Protein AF-A0A7K2P2W2-F1 (afdb_monomer)

pLDDT: mean 95.05, std 3.79, range [77.69, 98.56]

Secondary structure (DSSP, 8-state):
-EEEEEHHHHHHTS-SSGGG-HHHHHHHHHHHHHHH-STT--S--EEEEEE-GGGTTPPPBTTEEEEE-SS-HHHHHHHHHHHHTTTS-EEEE---HHHHHHHHTTT-

Mean predicted aligned error: 2.78 Å

Foldseek 3Di:
DEEEEEQCQVLVVDPPVCVVPVQVSSLVVLVCCQVPNDPPDDDQYQYEYEDEDRNPPNCHDVRYHYDYDPDDSLVVLLVVLLVCQVPDQYHYHHPDPVSVVSSVVSVD

Structure (mmCIF, N/CA/C/O backbone):
data_AF-A0A7K2P2W2-F1
#
_entry.id   AF-A0A7K2P2W2-F1
#
loop_
_atom_site.group_PDB
_atom_site.id
_atom_site.type_symbol
_atom_site.label_atom_id
_atom_site.label_alt_id
_atom_site.label_comp_id
_atom_site.label_asym_id
_atom_site.label_entity_id
_atom_site.label_seq_id
_atom_site.pdbx_PDB_ins_code
_atom_site.Cartn_x
_atom_site.Cartn_y
_atom_site.Cartn_z
_atom_site.occupancy
_atom_site.B_iso_or_equiv
_atom_site.auth_seq_id
_atom_site.auth_comp_id
_atom_site.auth_asym_id
_atom_site.auth_atom_id
_atom_site.pdbx_PDB_model_num
ATOM 1 N N . MET A 1 1 ? -12.934 2.305 7.219 1.00 92.31 1 MET A N 1
ATOM 2 C CA . MET A 1 1 ? -11.633 1.704 7.587 1.00 92.31 1 MET A CA 1
ATOM 3 C C . MET A 1 1 ? -10.611 2.137 6.553 1.00 92.31 1 MET A C 1
ATOM 5 O O . MET A 1 1 ? -10.975 2.260 5.386 1.00 92.31 1 MET A O 1
ATOM 9 N N . LEU A 1 2 ? -9.383 2.397 6.989 1.00 96.19 2 LEU A N 1
ATOM 10 C CA . LEU A 1 2 ? -8.257 2.737 6.126 1.00 96.19 2 LEU A CA 1
ATOM 11 C C . LEU A 1 2 ? -7.473 1.465 5.785 1.00 96.19 2 LEU A C 1
ATOM 13 O O . LEU A 1 2 ? -7.181 0.678 6.680 1.00 96.19 2 LEU A O 1
ATOM 17 N N . VAL A 1 3 ? -7.130 1.264 4.516 1.00 97.31 3 VAL A N 1
ATOM 18 C CA . VAL A 1 3 ? -6.210 0.211 4.075 1.00 97.31 3 VAL A CA 1
ATOM 19 C C . VAL A 1 3 ? -4.958 0.878 3.531 1.00 97.31 3 VAL A C 1
ATOM 21 O O . VAL A 1 3 ? -5.040 1.643 2.574 1.00 97.31 3 VAL A O 1
ATOM 24 N N . VAL A 1 4 ? -3.811 0.590 4.135 1.00 97.62 4 VAL A N 1
ATOM 25 C CA . VAL A 1 4 ? -2.510 1.105 3.705 1.00 97.62 4 VAL A CA 1
ATOM 26 C C . VAL A 1 4 ? -1.721 -0.042 3.085 1.00 97.62 4 VAL A C 1
ATOM 28 O O . VAL A 1 4 ? -1.475 -1.060 3.730 1.00 97.62 4 VAL A O 1
ATOM 31 N N . VAL A 1 5 ? -1.358 0.101 1.816 1.00 98.12 5 VAL A N 1
ATOM 32 C CA . VAL A 1 5 ? -0.712 -0.933 1.008 1.00 98.12 5 VAL A CA 1
ATOM 33 C C . VAL A 1 5 ? 0.718 -0.520 0.705 1.00 98.12 5 VAL A C 1
ATOM 35 O O . VAL A 1 5 ? 0.952 0.528 0.105 1.00 98.12 5 VAL A O 1
ATOM 38 N N . ASP A 1 6 ? 1.663 -1.378 1.071 1.00 98.00 6 ASP A N 1
ATOM 39 C CA . ASP A 1 6 ? 3.063 -1.259 0.681 1.00 98.00 6 ASP A CA 1
ATOM 40 C C . ASP A 1 6 ? 3.227 -1.717 -0.777 1.00 98.00 6 ASP A C 1
ATOM 42 O O . ASP A 1 6 ? 3.192 -2.914 -1.089 1.00 98.00 6 ASP A O 1
ATOM 46 N N . ALA A 1 7 ? 3.368 -0.759 -1.699 1.00 97.62 7 ALA A N 1
ATOM 47 C CA . ALA A 1 7 ? 3.440 -1.072 -3.121 1.00 97.62 7 ALA A CA 1
ATOM 48 C C . ALA A 1 7 ? 4.673 -1.912 -3.463 1.00 97.62 7 ALA A C 1
ATOM 50 O O . ALA A 1 7 ? 4.575 -2.824 -4.284 1.00 97.62 7 ALA A O 1
ATOM 51 N N . ALA A 1 8 ? 5.824 -1.615 -2.852 1.00 95.50 8 ALA A N 1
ATOM 52 C CA . ALA A 1 8 ? 7.079 -2.290 -3.157 1.00 95.50 8 ALA A CA 1
ATOM 53 C C . ALA A 1 8 ? 7.019 -3.760 -2.733 1.00 95.50 8 ALA A C 1
ATOM 55 O O . ALA A 1 8 ? 7.406 -4.642 -3.504 1.00 95.50 8 ALA A O 1
ATOM 56 N N . ASN A 1 9 ? 6.461 -4.029 -1.553 1.00 96.38 9 ASN A N 1
ATOM 57 C CA . ASN A 1 9 ? 6.274 -5.384 -1.059 1.00 96.38 9 ASN A CA 1
ATOM 58 C C . ASN A 1 9 ? 5.255 -6.178 -1.890 1.00 96.38 9 ASN A C 1
ATOM 60 O O . ASN A 1 9 ? 5.538 -7.306 -2.298 1.00 96.38 9 ASN A O 1
ATOM 64 N N . VAL A 1 10 ? 4.098 -5.581 -2.203 1.00 96.62 10 VAL A N 1
ATOM 65 C CA . VAL A 1 10 ? 3.047 -6.266 -2.970 1.00 96.62 10 VAL A CA 1
ATOM 66 C C . VAL A 1 10 ? 3.495 -6.543 -4.402 1.00 96.62 10 VAL A C 1
ATOM 68 O O . VAL A 1 10 ? 3.359 -7.672 -4.871 1.00 96.62 10 VAL A O 1
ATOM 71 N N . VAL A 1 11 ? 4.072 -5.559 -5.093 1.00 96.38 11 VAL A N 1
ATOM 72 C CA . VAL A 1 11 ? 4.639 -5.757 -6.436 1.00 96.38 11 VAL A CA 1
ATOM 73 C C . VAL A 1 11 ? 5.766 -6.795 -6.398 1.00 96.38 11 VAL A C 1
ATOM 75 O O . VAL A 1 11 ? 5.809 -7.687 -7.242 1.00 96.38 11 VAL A O 1
ATOM 78 N N . GLY A 1 12 ? 6.633 -6.735 -5.383 1.00 95.69 12 GLY A N 1
ATOM 79 C CA . GLY A 1 12 ? 7.749 -7.663 -5.201 1.00 95.69 12 GLY A CA 1
ATOM 80 C C . GLY A 1 12 ? 7.346 -9.121 -4.960 1.00 95.69 12 GLY A C 1
ATOM 81 O O . GLY A 1 12 ? 8.179 -10.010 -5.132 1.00 95.69 12 GLY A O 1
ATOM 82 N N . SER A 1 13 ? 6.086 -9.387 -4.598 1.00 94.31 13 SER A N 1
ATOM 83 C CA . SER A 1 13 ? 5.584 -10.739 -4.319 1.00 94.31 13 SER A CA 1
ATOM 84 C C . SER A 1 13 ? 5.367 -11.604 -5.568 1.00 94.31 13 SER A C 1
ATOM 86 O O . SER A 1 13 ? 5.254 -12.826 -5.452 1.00 94.31 13 SER A O 1
ATOM 88 N N . VAL A 1 14 ? 5.338 -11.000 -6.763 1.00 91.94 14 VAL A N 1
ATOM 89 C CA . VAL A 1 14 ? 5.114 -11.701 -8.033 1.00 91.94 14 VAL A CA 1
ATOM 90 C C . VAL A 1 14 ? 6.326 -11.500 -8.952 1.00 91.94 14 VAL A C 1
ATOM 92 O O . VAL A 1 14 ? 6.706 -10.362 -9.219 1.00 91.94 14 VAL A O 1
ATOM 95 N N . PRO A 1 15 ? 6.953 -12.567 -9.484 1.00 92.50 15 PRO A N 1
ATOM 96 C CA . PRO A 1 15 ? 8.111 -12.453 -10.374 1.00 92.50 15 PRO A CA 1
ATOM 97 C C . PRO A 1 15 ? 7.696 -12.112 -11.820 1.00 92.50 15 PRO A C 1
ATOM 99 O O . PRO A 1 15 ? 8.003 -12.843 -12.758 1.00 92.50 15 PRO A O 1
ATOM 102 N N . ASP A 1 16 ? 6.992 -10.998 -12.015 1.00 92.12 16 ASP A N 1
ATOM 103 C CA . ASP A 1 16 ? 6.416 -10.570 -13.301 1.00 92.12 16 ASP A CA 1
ATOM 104 C C . ASP A 1 16 ? 7.326 -9.639 -14.130 1.00 92.12 16 ASP A C 1
ATOM 106 O O . ASP A 1 16 ? 6.924 -9.137 -15.179 1.00 92.12 16 ASP A O 1
ATOM 110 N N . GLY A 1 17 ? 8.559 -9.390 -13.678 1.00 94.50 17 GLY A N 1
ATOM 111 C CA . GLY A 1 17 ? 9.478 -8.458 -14.336 1.00 94.50 17 GLY A CA 1
ATOM 112 C C . GLY A 1 17 ? 9.458 -7.027 -13.796 1.00 94.50 17 GLY A C 1
ATOM 113 O O . GLY A 1 17 ? 10.161 -6.187 -14.364 1.00 94.50 17 GLY A O 1
ATOM 114 N N . TRP A 1 18 ? 8.723 -6.743 -12.713 1.00 95.56 18 TRP A N 1
ATOM 115 C CA . TRP A 1 18 ? 8.576 -5.410 -12.104 1.00 95.56 18 TRP A CA 1
ATOM 116 C C . TRP A 1 18 ? 9.873 -4.612 -11.920 1.00 95.56 18 TRP A C 1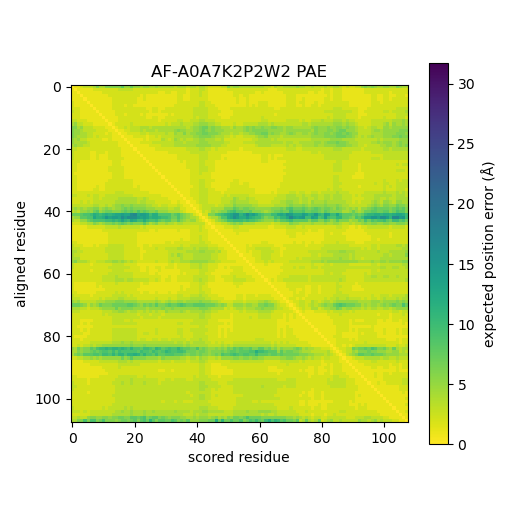
ATOM 118 O O . TRP A 1 18 ? 9.857 -3.384 -11.970 1.00 95.56 18 TRP A O 1
ATOM 128 N N . TRP A 1 19 ? 11.018 -5.272 -11.729 1.00 94.38 19 TRP A N 1
ATOM 129 C CA . TRP A 1 19 ? 12.301 -4.597 -11.523 1.00 94.38 19 TRP A CA 1
ATOM 130 C C . TRP A 1 19 ? 12.745 -3.758 -12.726 1.00 94.38 19 TRP A C 1
ATOM 132 O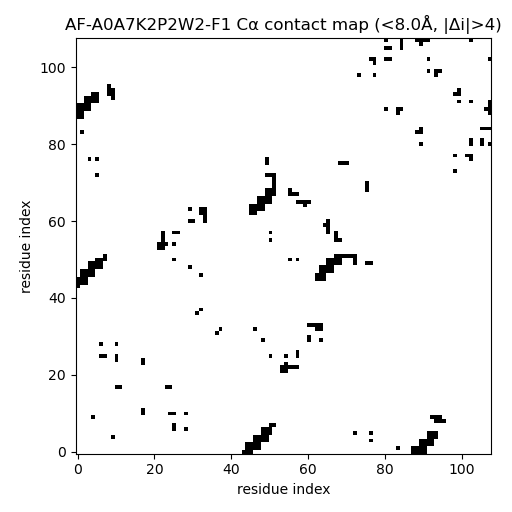 O . TRP A 1 19 ? 13.543 -2.839 -12.552 1.00 94.38 19 TRP A O 1
ATOM 142 N N . ARG A 1 20 ? 12.241 -4.060 -13.931 1.00 96.56 20 ARG A N 1
ATOM 143 C CA . ARG A 1 20 ? 12.523 -3.293 -15.155 1.00 96.56 20 ARG A CA 1
ATOM 144 C C . ARG A 1 20 ? 11.722 -1.996 -15.241 1.00 96.56 20 ARG A C 1
ATOM 146 O O . ARG A 1 20 ? 12.180 -1.054 -15.875 1.00 96.56 20 ARG A O 1
ATOM 153 N N . ASP A 1 21 ? 10.550 -1.962 -14.616 1.00 96.31 21 ASP A N 1
ATOM 154 C CA . ASP A 1 21 ? 9.627 -0.829 -14.635 1.00 96.31 21 ASP A CA 1
ATOM 155 C C . ASP A 1 21 ? 8.831 -0.789 -13.325 1.00 96.31 21 ASP A C 1
ATOM 157 O O . ASP A 1 21 ? 7.706 -1.289 -13.218 1.00 96.31 21 ASP A O 1
ATOM 161 N N . ARG A 1 22 ? 9.460 -0.210 -12.294 1.00 96.88 22 ARG A N 1
ATOM 162 C CA . ARG A 1 22 ? 8.868 -0.138 -10.953 1.00 96.88 22 ARG A CA 1
ATOM 163 C C . ARG A 1 22 ? 7.632 0.755 -10.922 1.00 96.88 22 ARG A C 1
ATOM 165 O O . ARG A 1 22 ? 6.662 0.420 -10.247 1.00 96.88 22 ARG A O 1
ATOM 172 N N . ARG A 1 23 ? 7.664 1.875 -11.652 1.00 97.69 23 ARG A N 1
ATOM 173 C CA . ARG A 1 23 ? 6.544 2.816 -11.730 1.00 97.69 23 ARG A CA 1
ATOM 174 C C . ARG A 1 23 ? 5.336 2.161 -12.387 1.00 97.69 23 ARG A C 1
ATOM 176 O O . ARG A 1 23 ? 4.272 2.142 -11.777 1.00 97.69 23 ARG A O 1
ATOM 183 N N . GLY A 1 24 ? 5.501 1.567 -13.568 1.00 97.81 24 GLY A N 1
ATOM 184 C CA . GLY A 1 24 ? 4.391 0.908 -14.248 1.00 97.81 24 GLY A CA 1
ATOM 185 C C . GLY A 1 24 ? 3.857 -0.290 -13.463 1.00 97.81 24 GLY A C 1
ATOM 186 O O . GLY A 1 24 ? 2.657 -0.553 -13.482 1.00 97.81 24 GLY A O 1
ATOM 187 N N . ALA A 1 25 ? 4.702 -1.005 -12.712 1.00 98.00 25 ALA A N 1
ATOM 188 C CA . ALA A 1 25 ? 4.234 -2.065 -11.818 1.00 98.00 25 ALA A CA 1
ATOM 189 C C . ALA A 1 25 ? 3.345 -1.534 -10.677 1.00 98.00 25 ALA A C 1
ATOM 191 O O . ALA A 1 25 ? 2.299 -2.123 -10.392 1.00 98.00 25 ALA A O 1
ATOM 192 N N . ALA A 1 26 ? 3.712 -0.401 -10.074 1.00 98.19 26 ALA A N 1
ATOM 193 C CA . ALA A 1 26 ? 2.889 0.268 -9.070 1.00 98.19 26 ALA A CA 1
ATOM 194 C C . ALA A 1 26 ? 1.585 0.841 -9.662 1.00 98.19 26 ALA A C 1
ATOM 196 O O . ALA A 1 26 ? 0.535 0.698 -9.039 1.00 98.19 26 ALA A O 1
ATOM 197 N N . GLU A 1 27 ? 1.608 1.404 -10.877 1.00 98.50 27 GLU A N 1
ATOM 198 C CA . GLU A 1 27 ? 0.399 1.853 -11.595 1.00 98.50 27 GLU A CA 1
ATOM 199 C C . GLU A 1 27 ? -0.565 0.685 -11.844 1.00 98.50 27 GLU A C 1
ATOM 201 O O . GLU A 1 27 ? -1.741 0.770 -11.499 1.00 98.50 27 GLU A O 1
ATOM 206 N N . ARG A 1 28 ? -0.064 -0.464 -12.318 1.00 97.88 28 ARG A N 1
ATOM 207 C CA . ARG A 1 28 ? -0.884 -1.677 -12.500 1.00 97.88 28 ARG A CA 1
ATOM 208 C C . ARG A 1 28 ? -1.466 -2.209 -11.190 1.00 97.88 28 ARG A C 1
ATOM 210 O O . ARG A 1 28 ? -2.539 -2.810 -11.189 1.00 97.88 28 ARG A O 1
ATOM 217 N N . LEU A 1 29 ? -0.756 -2.067 -10.070 1.00 97.88 29 LE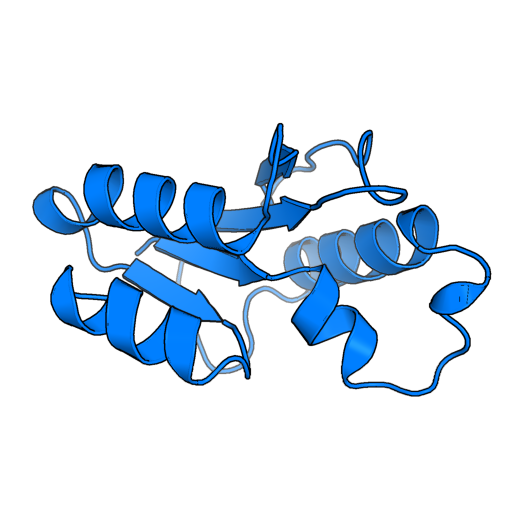U A N 1
ATOM 218 C CA . LEU A 1 29 ? -1.301 -2.412 -8.754 1.00 97.88 29 LEU A CA 1
ATOM 219 C C . LEU A 1 29 ? -2.406 -1.431 -8.336 1.00 97.88 29 LEU A C 1
ATOM 221 O O . LEU A 1 29 ? -3.485 -1.881 -7.956 1.00 97.88 29 LEU A O 1
ATOM 225 N N . ARG A 1 30 ? -2.163 -0.120 -8.453 1.00 98.44 30 ARG A N 1
ATOM 226 C CA . ARG A 1 30 ? -3.148 0.937 -8.176 1.00 98.44 30 ARG A CA 1
ATOM 227 C C . ARG A 1 30 ? -4.439 0.713 -8.960 1.00 98.44 30 ARG A C 1
ATOM 229 O O . ARG A 1 30 ? -5.513 0.748 -8.373 1.00 98.44 30 ARG A O 1
ATOM 236 N N . ASP A 1 31 ? -4.330 0.452 -10.258 1.00 98.19 31 ASP A N 1
ATOM 237 C CA . ASP A 1 31 ? -5.492 0.328 -11.142 1.00 98.19 31 ASP A CA 1
ATOM 238 C C . ASP A 1 31 ? -6.331 -0.911 -10.811 1.00 98.19 31 ASP A C 1
ATOM 240 O O . ASP A 1 31 ? -7.557 -0.834 -10.801 1.00 98.19 31 ASP A O 1
ATOM 244 N N . ARG A 1 32 ? -5.690 -2.028 -10.438 1.00 96.56 32 ARG A N 1
ATOM 245 C CA . ARG A 1 32 ? -6.400 -3.214 -9.932 1.00 96.56 32 ARG A CA 1
ATOM 246 C C . ARG A 1 32 ? -7.114 -2.937 -8.613 1.00 96.56 32 ARG A C 1
ATOM 248 O O . ARG A 1 32 ? -8.269 -3.307 -8.466 1.00 96.56 32 ARG A O 1
ATOM 255 N N . LEU A 1 33 ? -6.463 -2.251 -7.671 1.00 96.75 33 LEU A N 1
ATOM 256 C CA . LEU A 1 33 ? -7.101 -1.862 -6.406 1.00 96.75 33 LEU A CA 1
ATOM 257 C C . LEU A 1 33 ? -8.292 -0.920 -6.630 1.00 96.75 33 LEU A C 1
ATOM 259 O O . LEU A 1 33 ? -9.290 -1.027 -5.924 1.00 96.75 33 LEU A O 1
ATOM 263 N N . ALA A 1 34 ? -8.205 -0.015 -7.606 1.00 96.19 34 ALA A N 1
ATOM 264 C CA . ALA A 1 34 ? -9.294 0.894 -7.949 1.00 96.19 34 ALA A CA 1
ATOM 265 C C . ALA A 1 34 ? -10.475 0.170 -8.617 1.00 96.19 34 ALA A C 1
ATOM 267 O O . ALA A 1 34 ? -11.626 0.502 -8.340 1.00 96.19 34 ALA A O 1
ATOM 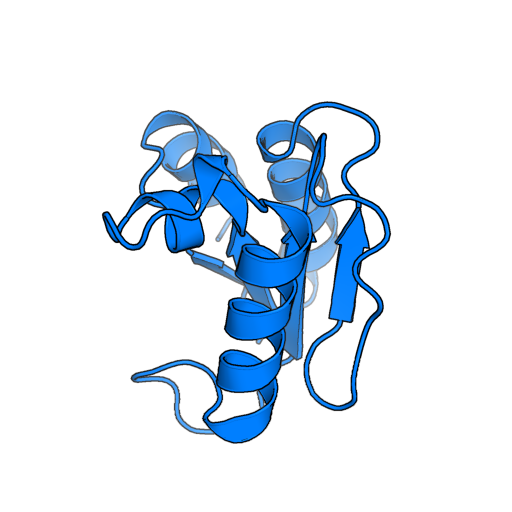268 N N . ALA A 1 35 ? -10.196 -0.810 -9.481 1.00 95.62 35 ALA A N 1
ATOM 269 C CA . ALA A 1 35 ? -11.217 -1.574 -10.194 1.00 95.62 35 ALA A CA 1
ATOM 270 C C . ALA A 1 35 ? -11.901 -2.627 -9.307 1.00 95.62 35 ALA A C 1
ATOM 272 O O . ALA A 1 35 ? -13.127 -2.726 -9.298 1.00 95.62 35 ALA A O 1
ATOM 273 N N . ASP A 1 36 ? -11.108 -3.388 -8.550 1.00 93.94 36 ASP A N 1
ATOM 274 C CA . ASP A 1 36 ? -11.559 -4.602 -7.862 1.00 93.94 36 ASP A CA 1
ATOM 275 C C . ASP A 1 36 ? -11.697 -4.413 -6.341 1.00 93.94 36 ASP A C 1
ATOM 277 O O . ASP A 1 36 ? -12.271 -5.256 -5.646 1.00 93.94 36 ASP A O 1
ATOM 281 N N . GLY A 1 37 ? -11.175 -3.308 -5.800 1.00 93.44 37 GLY A N 1
ATOM 282 C CA . GLY A 1 37 ? -11.087 -3.079 -4.363 1.00 93.44 37 GLY A CA 1
ATOM 283 C C . GLY A 1 37 ? -10.038 -3.964 -3.682 1.00 93.44 37 GLY A C 1
ATOM 284 O O . GLY A 1 37 ? -9.108 -4.486 -4.299 1.00 93.44 37 GLY A O 1
ATOM 285 N N . VAL A 1 38 ? -10.172 -4.122 -2.362 1.00 93.81 38 VAL A N 1
ATOM 286 C CA . VAL A 1 38 ? -9.274 -4.960 -1.553 1.00 93.81 38 VAL A CA 1
ATOM 287 C C . VAL A 1 38 ? -9.885 -6.360 -1.403 1.00 93.81 38 VAL A C 1
ATOM 289 O O . VAL A 1 38 ? -10.974 -6.478 -0.829 1.00 93.81 38 VAL A O 1
ATOM 292 N N . PRO A 1 39 ? -9.206 -7.434 -1.853 1.00 90.12 39 PRO A N 1
ATOM 293 C CA . PRO A 1 39 ? -9.723 -8.795 -1.746 1.00 90.12 39 PRO A CA 1
ATOM 294 C C . PRO A 1 39 ? -10.125 -9.174 -0.317 1.00 90.12 39 PRO A C 1
ATOM 296 O O . PRO A 1 39 ? -9.421 -8.880 0.647 1.00 90.12 39 PRO A O 1
ATOM 299 N N . GLY A 1 40 ? -11.271 -9.843 -0.174 1.00 88.62 40 GLY A N 1
ATOM 300 C CA . GLY A 1 40 ? -11.787 -10.278 1.128 1.00 88.62 40 GLY A CA 1
ATOM 301 C C . GLY A 1 40 ? -12.359 -9.155 1.999 1.00 88.62 40 GLY A C 1
ATOM 302 O O . GLY A 1 40 ? -12.810 -9.423 3.115 1.00 88.62 40 GLY A O 1
ATOM 303 N N . ARG A 1 41 ? -12.396 -7.906 1.512 1.00 87.94 41 ARG A N 1
ATOM 304 C CA . ARG A 1 41 ? -12.988 -6.784 2.238 1.00 87.94 41 ARG A CA 1
ATOM 305 C C . ARG A 1 41 ? -14.281 -6.317 1.577 1.00 87.94 41 ARG A C 1
ATOM 307 O O . ARG A 1 41 ? -14.276 -5.727 0.507 1.00 87.94 41 ARG A O 1
ATOM 314 N N . ALA A 1 42 ? -15.400 -6.570 2.254 1.00 78.75 42 ALA A N 1
ATOM 315 C CA . ALA A 1 42 ? -16.704 -6.046 1.863 1.00 78.75 42 ALA A CA 1
ATOM 316 C C . ALA A 1 42 ? -16.926 -4.627 2.420 1.00 78.75 42 ALA A C 1
ATOM 318 O O . ALA A 1 42 ? -16.604 -4.356 3.582 1.00 78.75 42 ALA A O 1
ATOM 319 N N . GLY A 1 43 ? -17.534 -3.758 1.607 1.00 77.69 43 GLY A N 1
ATOM 320 C CA . GLY A 1 43 ? -17.915 -2.388 1.969 1.00 77.69 43 GLY A CA 1
ATOM 321 C C . GLY A 1 43 ? -16.896 -1.313 1.562 1.00 77.69 43 GLY A C 1
ATOM 322 O O . GLY A 1 43 ? -15.807 -1.637 1.088 1.00 77.69 43 GLY A O 1
ATOM 323 N N . PRO A 1 44 ? -17.245 -0.023 1.726 1.00 83.88 44 PRO A N 1
ATOM 324 C CA . PRO A 1 44 ? -16.373 1.082 1.345 1.00 83.88 44 PRO A CA 1
ATOM 325 C C . PRO A 1 44 ? -15.118 1.117 2.227 1.00 83.88 44 PRO A C 1
ATOM 327 O O . PRO A 1 44 ? -15.194 1.185 3.459 1.00 83.88 44 PRO A O 1
ATOM 330 N N . VAL A 1 45 ? -13.954 1.089 1.582 1.00 92.69 45 VAL A N 1
ATOM 331 C CA . VAL A 1 45 ? -12.646 1.264 2.215 1.00 92.69 45 VAL A CA 1
ATOM 332 C C . VAL A 1 45 ? -11.909 2.424 1.575 1.00 92.69 45 VAL A C 1
ATOM 334 O O . VAL A 1 45 ? -11.990 2.621 0.367 1.00 92.69 45 VAL A O 1
ATOM 337 N N . ASP A 1 46 ? -11.166 3.163 2.392 1.00 95.62 46 ASP A N 1
ATOM 338 C CA . ASP A 1 46 ? -10.242 4.167 1.877 1.00 95.62 46 ASP A CA 1
ATOM 339 C C . ASP A 1 46 ? -8.888 3.503 1.676 1.00 95.62 46 ASP A C 1
ATOM 341 O O . ASP A 1 46 ? -8.315 2.982 2.633 1.00 95.62 46 ASP A O 1
ATOM 345 N N . ILE A 1 47 ? -8.396 3.497 0.440 1.00 97.88 47 ILE A N 1
ATOM 346 C CA . ILE A 1 47 ? -7.149 2.825 0.070 1.00 97.88 47 ILE A CA 1
ATOM 347 C C . ILE A 1 47 ? -6.042 3.864 -0.086 1.00 97.88 47 ILE A C 1
ATOM 349 O O . ILE A 1 47 ? -6.210 4.873 -0.777 1.00 97.88 47 ILE A O 1
ATOM 353 N N . VAL A 1 48 ? -4.901 3.578 0.536 1.00 98.38 48 VAL A N 1
ATOM 354 C CA . VAL A 1 48 ? -3.643 4.308 0.377 1.00 98.38 48 VAL A CA 1
ATOM 355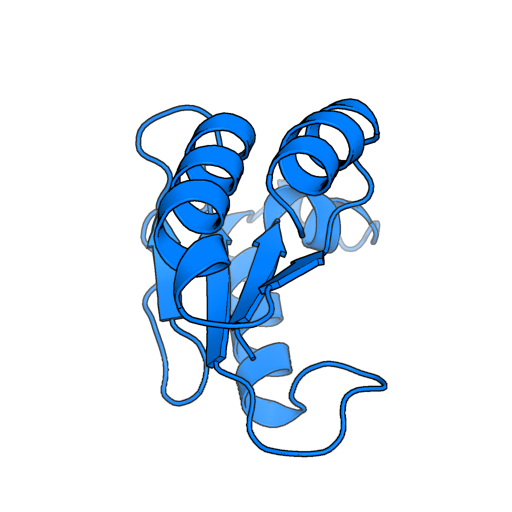 C C . VAL A 1 48 ? -2.603 3.357 -0.151 1.00 98.38 48 VAL A C 1
ATOM 357 O O . VAL A 1 48 ? -2.266 2.384 0.514 1.00 98.38 48 VAL A O 1
ATOM 360 N N . LEU A 1 49 ? -2.080 3.646 -1.330 1.00 98.56 49 LEU A N 1
ATOM 361 C CA . LEU A 1 49 ? -0.939 2.947 -1.888 1.00 98.56 49 LEU A CA 1
ATOM 362 C C . LEU A 1 49 ? 0.317 3.774 -1.615 1.00 98.56 49 LEU A C 1
ATOM 364 O O . LEU A 1 49 ? 0.450 4.885 -2.130 1.00 98.56 49 LEU A O 1
ATOM 368 N N . VAL A 1 50 ? 1.235 3.243 -0.813 1.00 98.50 50 VAL A N 1
ATOM 369 C CA . VAL A 1 50 ? 2.509 3.906 -0.523 1.00 98.50 50 VAL A CA 1
ATOM 370 C C . VAL A 1 50 ? 3.554 3.448 -1.528 1.00 98.50 50 VAL A C 1
ATOM 372 O O . VAL A 1 50 ? 3.810 2.253 -1.674 1.00 98.50 50 VAL A O 1
ATOM 375 N N . VAL A 1 51 ? 4.149 4.408 -2.233 1.00 98.25 51 VAL A N 1
ATOM 376 C CA . VAL A 1 51 ? 5.205 4.188 -3.226 1.00 98.25 51 VAL A CA 1
ATOM 377 C C . VAL A 1 51 ? 6.501 4.856 -2.783 1.00 98.25 51 VAL A C 1
ATOM 379 O O . VAL A 1 51 ? 6.500 5.894 -2.126 1.00 98.25 51 VAL A O 1
ATOM 382 N N . GLU A 1 52 ? 7.633 4.290 -3.187 1.00 96.75 52 GLU A N 1
ATOM 383 C CA . GLU A 1 52 ? 8.959 4.811 -2.861 1.00 96.75 52 GLU A CA 1
ATOM 384 C C . GLU A 1 52 ? 9.933 4.682 -4.042 1.00 96.75 52 GLU A C 1
ATOM 386 O O . GLU A 1 52 ? 9.661 4.017 -5.048 1.00 96.75 52 GLU A O 1
ATOM 391 N N . GLY A 1 53 ? 11.088 5.346 -3.931 1.00 95.56 53 GLY A N 1
ATOM 392 C CA . GLY A 1 53 ? 12.175 5.260 -4.908 1.00 95.56 53 GLY A CA 1
ATOM 393 C C . GLY A 1 53 ? 11.730 5.491 -6.358 1.00 95.56 53 GLY A C 1
ATOM 394 O O . GLY A 1 53 ? 11.096 6.494 -6.678 1.00 95.56 53 GLY A O 1
ATOM 395 N N . ALA A 1 54 ? 12.060 4.549 -7.246 1.00 94.69 54 ALA A N 1
ATOM 396 C CA . ALA A 1 54 ? 11.761 4.651 -8.679 1.00 94.69 54 ALA A CA 1
ATOM 397 C C . ALA A 1 54 ? 10.266 4.514 -9.035 1.00 94.69 54 ALA A C 1
ATOM 399 O O . ALA A 1 54 ? 9.909 4.691 -10.196 1.00 94.69 54 ALA A O 1
ATOM 400 N N . ALA A 1 55 ? 9.399 4.199 -8.068 1.00 94.88 55 ALA A N 1
ATOM 401 C CA . ALA A 1 55 ? 7.948 4.232 -8.242 1.00 94.88 55 ALA A CA 1
ATOM 402 C C . ALA A 1 55 ? 7.324 5.568 -7.794 1.00 94.88 55 ALA A C 1
ATOM 404 O O . ALA A 1 55 ? 6.107 5.715 -7.835 1.00 94.88 55 ALA A O 1
ATOM 405 N N . ARG A 1 56 ? 8.116 6.563 -7.367 1.00 94.44 56 ARG A N 1
ATOM 406 C CA . ARG A 1 56 ? 7.590 7.915 -7.114 1.00 94.44 56 ARG A CA 1
ATOM 407 C C . ARG A 1 56 ? 7.025 8.534 -8.397 1.00 94.44 56 ARG A C 1
ATOM 409 O O . ARG A 1 56 ? 7.507 8.268 -9.497 1.00 94.44 56 ARG A O 1
ATOM 416 N N . GLY A 1 57 ? 6.014 9.389 -8.239 1.00 93.75 57 GLY A N 1
ATOM 417 C CA . GLY A 1 57 ? 5.306 10.029 -9.357 1.00 93.75 57 GLY A CA 1
ATOM 418 C C . GLY A 1 57 ? 4.158 9.198 -9.942 1.00 93.75 57 GLY A C 1
ATOM 419 O O . GLY A 1 57 ? 3.602 9.573 -10.971 1.00 93.75 57 GLY A O 1
ATOM 420 N N . VAL A 1 58 ? 3.804 8.076 -9.308 1.00 97.81 58 VAL A N 1
ATOM 421 C CA . VAL A 1 58 ? 2.515 7.413 -9.538 1.00 97.81 58 VAL A CA 1
ATOM 422 C C . VAL A 1 58 ? 1.416 8.318 -8.989 1.00 97.81 58 VAL A C 1
ATOM 424 O O . VAL A 1 58 ? 1.415 8.660 -7.808 1.00 97.81 58 VAL A O 1
ATOM 427 N N . GLU A 1 59 ? 0.484 8.701 -9.853 1.00 98.06 59 GLU A N 1
ATOM 428 C CA . GLU A 1 59 ? -0.620 9.592 -9.495 1.00 98.06 59 GLU A CA 1
ATOM 429 C C . GLU A 1 59 ? -1.769 8.838 -8.818 1.00 98.06 59 GLU A C 1
ATOM 431 O O . GLU A 1 59 ? -1.979 7.644 -9.051 1.00 98.06 59 GLU A O 1
ATOM 436 N N . SER A 1 60 ? -2.547 9.550 -8.005 1.00 98.56 60 SER A N 1
ATOM 437 C CA . SER A 1 60 ? -3.789 9.016 -7.434 1.00 98.56 60 SER A CA 1
ATOM 438 C C . SER A 1 60 ? -4.878 8.862 -8.498 1.00 98.56 60 SER A C 1
ATOM 440 O O . SER A 1 60 ? -4.895 9.578 -9.498 1.00 98.56 60 SER A O 1
ATOM 442 N N . VAL A 1 61 ? -5.827 7.960 -8.253 1.00 98.44 61 VAL A N 1
ATOM 443 C CA . VAL A 1 61 ? -7.030 7.769 -9.083 1.00 98.44 61 VAL A CA 1
ATOM 444 C C . VAL A 1 61 ? -8.270 7.677 -8.189 1.00 98.44 61 VAL A C 1
ATOM 446 O O . VAL A 1 61 ? -8.135 7.425 -6.988 1.00 98.44 61 VAL A O 1
ATOM 449 N N . PRO A 1 62 ? -9.493 7.868 -8.718 1.00 96.94 62 PRO A N 1
ATOM 450 C CA . PRO A 1 62 ? -10.702 7.619 -7.939 1.00 96.94 62 PRO A CA 1
ATOM 451 C C . PRO A 1 62 ? -10.676 6.223 -7.297 1.00 96.94 62 PRO A C 1
ATOM 453 O O . PRO A 1 62 ? -10.428 5.230 -7.973 1.00 96.94 62 PRO A O 1
ATOM 456 N N . GLY A 1 63 ? -10.897 6.161 -5.981 1.00 95.00 63 GLY A N 1
ATOM 457 C CA . GLY A 1 63 ? -10.861 4.921 -5.196 1.00 95.00 63 GLY A CA 1
ATOM 458 C C . GLY A 1 63 ? -9.499 4.561 -4.587 1.00 95.00 63 GLY A C 1
ATOM 459 O O . GLY A 1 63 ? -9.471 3.804 -3.620 1.00 95.00 63 GLY A O 1
ATOM 460 N N . VAL A 1 64 ? -8.382 5.126 -5.070 1.00 98.31 64 VAL A N 1
ATOM 461 C CA . VAL A 1 64 ? -7.036 4.852 -4.528 1.00 98.31 64 VAL A CA 1
ATOM 462 C C . VAL A 1 64 ? -6.203 6.129 -4.446 1.00 98.31 64 VAL A C 1
ATOM 464 O O . VAL A 1 64 ? -5.765 6.684 -5.458 1.00 98.31 64 VAL A O 1
ATOM 467 N N . ARG A 1 65 ? -5.916 6.560 -3.216 1.00 98.50 65 ARG A N 1
ATOM 468 C CA . ARG A 1 65 ? -4.928 7.609 -2.952 1.00 98.50 65 ARG A CA 1
ATOM 469 C C . ARG A 1 65 ? -3.532 7.003 -3.000 1.00 98.50 65 ARG A C 1
ATOM 471 O O . ARG A 1 65 ? -3.294 5.945 -2.429 1.00 98.50 65 ARG A O 1
ATOM 478 N N . VAL A 1 66 ? -2.605 7.689 -3.649 1.00 98.56 66 VAL A N 1
ATOM 479 C CA . VAL A 1 66 ? -1.194 7.307 -3.705 1.00 98.56 66 VAL A CA 1
ATOM 480 C C . VAL A 1 66 ? -0.384 8.305 -2.894 1.00 98.56 66 VAL A C 1
ATOM 482 O O . VAL A 1 66 ? -0.546 9.513 -3.058 1.00 98.56 66 VAL A O 1
ATOM 485 N N . GLU A 1 67 ? 0.499 7.805 -2.036 1.00 98.25 67 GLU A N 1
ATOM 486 C CA . GLU A 1 67 ? 1.451 8.631 -1.299 1.00 98.25 67 GLU A CA 1
ATOM 487 C C . GLU A 1 67 ? 2.884 8.221 -1.614 1.00 98.25 67 GLU A C 1
ATOM 489 O O . GLU A 1 67 ? 3.266 7.060 -1.485 1.00 98.25 67 GLU A O 1
ATOM 494 N N . SER A 1 68 ? 3.690 9.197 -2.034 1.00 97.62 68 SER A N 1
ATOM 495 C CA . SER A 1 68 ? 5.120 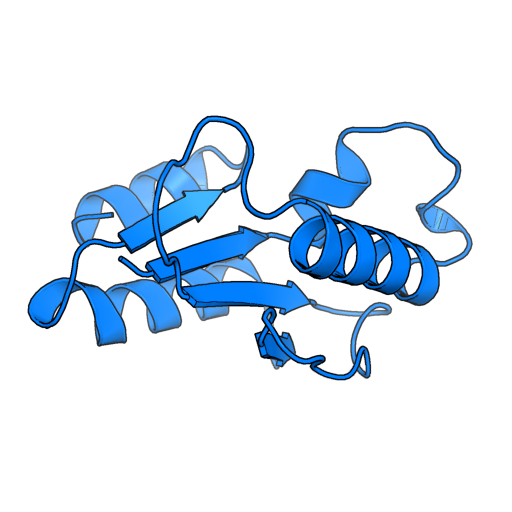8.998 -2.253 1.00 97.62 68 SER A CA 1
ATOM 496 C C . SER A 1 68 ? 5.878 9.213 -0.947 1.00 97.62 68 SER A C 1
ATOM 498 O O . SER A 1 68 ? 5.983 10.347 -0.480 1.00 97.62 68 SER A O 1
ATOM 500 N N . ALA A 1 69 ? 6.452 8.145 -0.393 1.00 96.38 69 ALA A N 1
ATOM 501 C CA . ALA A 1 69 ? 7.311 8.228 0.780 1.00 96.38 69 ALA A CA 1
ATOM 502 C C . ALA A 1 69 ? 8.561 9.060 0.435 1.00 96.38 69 ALA A C 1
ATOM 504 O O . ALA A 1 69 ? 9.271 8.699 -0.510 1.00 96.38 69 ALA A O 1
ATOM 505 N N . PRO A 1 70 ? 8.860 10.165 1.150 1.00 89.44 70 PRO A N 1
ATOM 506 C CA . PRO A 1 70 ? 9.998 11.043 0.851 1.00 89.44 70 PRO A CA 1
ATOM 507 C C . PRO A 1 70 ? 11.351 10.403 1.191 1.00 89.44 70 PRO A C 1
ATOM 509 O O . PRO A 1 70 ? 12.363 10.745 0.571 1.00 89.44 70 PRO A O 1
ATOM 512 N N . GLY A 1 71 ? 11.354 9.430 2.103 1.00 91.12 71 GLY A N 1
ATOM 513 C CA . GLY A 1 71 ? 12.484 8.572 2.452 1.00 91.12 71 GLY A CA 1
ATOM 514 C C . GLY A 1 71 ? 12.111 7.100 2.292 1.00 91.12 71 GLY A C 1
ATOM 515 O O . GLY A 1 71 ? 11.766 6.683 1.186 1.00 91.12 71 GLY A O 1
ATOM 516 N N . SER A 1 72 ? 12.185 6.360 3.400 1.00 92.50 72 SER A N 1
ATOM 517 C CA . SER A 1 72 ? 11.774 4.957 3.508 1.00 92.50 72 SER A CA 1
ATOM 518 C C . SER A 1 72 ? 10.253 4.809 3.451 1.00 92.50 72 SER A C 1
ATOM 520 O O . SER A 1 72 ? 9.536 5.562 4.118 1.00 92.50 72 SER A O 1
ATOM 522 N N . GLY A 1 73 ? 9.767 3.819 2.700 1.00 92.75 73 GLY A N 1
ATOM 523 C CA . GLY A 1 73 ? 8.372 3.392 2.724 1.00 92.75 73 GLY A CA 1
ATOM 524 C C . GLY A 1 73 ? 7.912 3.009 4.129 1.00 92.75 73 GLY A C 1
ATOM 525 O O . GLY A 1 73 ? 6.877 3.494 4.571 1.00 92.75 73 GLY A O 1
ATOM 526 N N . ASP A 1 74 ? 8.708 2.237 4.871 1.00 95.12 74 ASP A N 1
ATOM 527 C CA . ASP A 1 74 ? 8.342 1.745 6.206 1.00 95.12 74 AS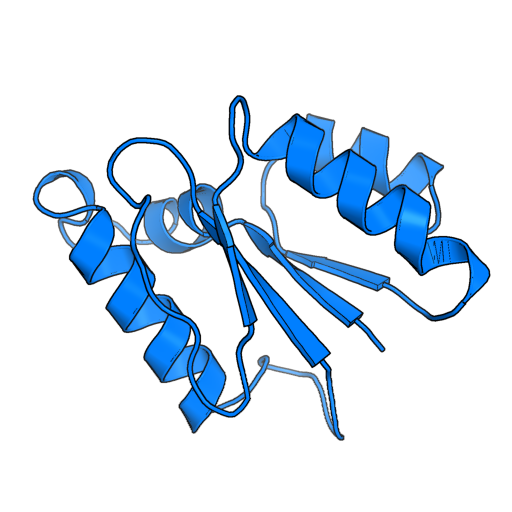P A CA 1
ATOM 528 C C . ASP A 1 74 ? 8.060 2.872 7.199 1.00 95.12 74 ASP A C 1
ATOM 530 O O . ASP A 1 74 ? 7.077 2.830 7.938 1.00 95.12 74 ASP A O 1
ATOM 534 N N . ASP A 1 75 ? 8.911 3.897 7.217 1.00 96.25 75 ASP A N 1
ATOM 535 C CA . ASP A 1 75 ? 8.738 5.023 8.136 1.00 96.25 75 ASP A CA 1
ATOM 536 C C . ASP A 1 75 ? 7.497 5.838 7.767 1.00 96.25 75 ASP A C 1
ATOM 538 O O . ASP A 1 75 ? 6.718 6.214 8.641 1.00 96.25 75 ASP A O 1
ATOM 542 N N . HIS A 1 76 ? 7.242 6.011 6.467 1.00 97.06 76 HIS A N 1
ATOM 543 C CA . HIS A 1 76 ? 6.026 6.663 5.981 1.00 97.06 76 HIS A CA 1
ATOM 544 C C . HIS A 1 76 ? 4.758 5.867 6.327 1.00 97.06 76 HIS A C 1
ATOM 546 O O . HIS A 1 76 ? 3.740 6.445 6.705 1.00 97.06 76 HIS A O 1
ATOM 552 N N . MET A 1 77 ? 4.817 4.535 6.245 1.00 96.69 77 MET A N 1
ATOM 553 C CA . MET A 1 77 ? 3.726 3.639 6.641 1.00 96.69 77 MET A CA 1
ATOM 554 C C . MET A 1 77 ? 3.423 3.762 8.139 1.00 96.69 77 MET A C 1
ATOM 556 O O . MET A 1 77 ? 2.259 3.868 8.523 1.00 96.69 77 MET A O 1
ATOM 560 N N . VAL A 1 78 ? 4.457 3.780 8.986 1.00 97.25 78 VAL A N 1
ATOM 561 C CA . VAL A 1 78 ? 4.317 3.964 10.440 1.00 97.25 78 VAL A CA 1
ATOM 562 C C . VAL A 1 78 ? 3.694 5.320 10.764 1.00 97.25 78 VAL A C 1
ATOM 564 O O . VAL A 1 78 ? 2.749 5.374 11.550 1.00 97.25 78 VAL A O 1
ATOM 567 N N . ASP A 1 79 ? 4.157 6.391 10.120 1.00 96.38 79 ASP A N 1
ATOM 568 C CA . ASP A 1 79 ? 3.603 7.736 10.297 1.00 96.38 79 ASP A CA 1
ATOM 569 C C . ASP A 1 79 ? 2.128 7.815 9.881 1.00 96.38 79 ASP A C 1
ATOM 571 O O . ASP A 1 79 ? 1.316 8.437 10.571 1.00 96.38 79 ASP A O 1
ATOM 575 N N . LEU A 1 80 ? 1.757 7.175 8.768 1.00 96.00 80 LEU A N 1
ATOM 576 C CA . LEU A 1 80 ? 0.370 7.112 8.307 1.00 96.00 80 LEU A CA 1
ATOM 577 C C . LEU A 1 80 ? -0.533 6.368 9.288 1.00 96.00 80 LEU A C 1
ATOM 579 O O . LEU A 1 80 ? -1.638 6.832 9.573 1.00 96.00 80 LEU A O 1
ATOM 583 N N . VAL A 1 81 ? -0.069 5.231 9.806 1.00 96.81 81 VAL A N 1
ATOM 584 C CA . VAL A 1 81 ? -0.808 4.454 10.805 1.00 96.81 81 VAL A CA 1
ATOM 585 C C . VAL A 1 81 ? -0.985 5.273 12.078 1.00 96.81 81 VAL A C 1
ATOM 587 O O . VAL A 1 81 ? -2.112 5.411 12.544 1.00 96.81 81 VAL A O 1
ATOM 590 N N . ALA A 1 82 ? 0.089 5.876 12.595 1.00 95.69 82 ALA A N 1
ATOM 591 C CA . ALA A 1 82 ? 0.049 6.677 13.817 1.00 95.69 82 ALA A CA 1
ATOM 592 C C . ALA A 1 82 ? -0.964 7.831 13.731 1.00 95.69 82 ALA A C 1
ATOM 594 O O . ALA A 1 82 ? -1.663 8.108 14.698 1.00 95.69 82 ALA A O 1
ATOM 595 N N . ARG A 1 83 ? -1.081 8.483 12.567 1.00 94.44 83 ARG A N 1
ATOM 596 C CA . ARG A 1 83 ? -2.042 9.580 12.351 1.00 94.44 83 ARG A CA 1
ATOM 597 C C . ARG A 1 83 ? -3.492 9.121 12.226 1.00 94.44 83 ARG A C 1
ATOM 599 O O . ARG A 1 83 ? -4.383 9.938 12.405 1.00 94.44 83 ARG A O 1
ATOM 606 N N . ALA A 1 84 ? -3.730 7.869 11.841 1.00 93.62 84 ALA A N 1
ATOM 607 C CA . ALA A 1 84 ? -5.068 7.367 11.532 1.00 93.62 84 ALA A CA 1
ATOM 608 C C . ALA A 1 84 ? -5.658 6.463 12.623 1.00 93.62 84 ALA A C 1
ATOM 610 O O . ALA A 1 84 ? -6.880 6.312 12.672 1.00 93.62 84 ALA A O 1
ATOM 611 N N . ALA A 1 85 ? -4.814 5.849 13.457 1.00 86.06 85 ALA A N 1
ATOM 612 C CA . ALA A 1 85 ? -5.212 4.814 14.408 1.00 86.06 85 ALA A CA 1
ATOM 613 C C . ALA A 1 85 ? -6.232 5.295 15.454 1.00 86.06 85 ALA A C 1
ATOM 615 O O . ALA A 1 85 ? -7.119 4.526 15.823 1.00 86.06 85 ALA A O 1
ATOM 616 N N . ASP A 1 86 ? -6.158 6.561 15.872 1.00 87.06 86 ASP A N 1
ATOM 617 C CA . ASP A 1 86 ? -7.088 7.132 16.857 1.00 87.06 86 ASP A CA 1
ATOM 618 C C . ASP A 1 86 ? -8.479 7.436 16.268 1.00 87.06 86 ASP A C 1
ATOM 620 O O . ASP A 1 86 ? -9.479 7.424 16.987 1.00 87.06 86 ASP A O 1
ATOM 624 N N . ASP A 1 87 ? -8.569 7.660 14.953 1.00 91.25 87 ASP A N 1
ATOM 625 C CA . ASP A 1 87 ? -9.806 8.090 14.289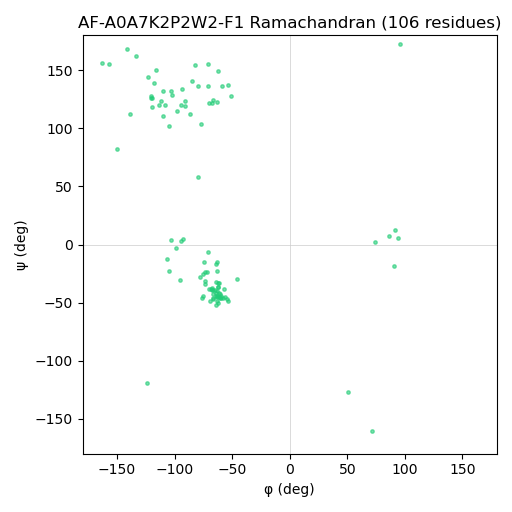 1.00 91.25 87 ASP A CA 1
ATOM 626 C C . ASP A 1 87 ? -10.606 6.923 13.698 1.00 91.25 87 ASP A C 1
ATOM 628 O O . ASP A 1 87 ? -11.831 6.997 13.535 1.00 91.25 87 ASP A O 1
ATOM 632 N N . ARG A 1 88 ? -9.925 5.848 13.279 1.00 92.94 88 ARG A N 1
ATOM 633 C CA . ARG A 1 88 ? -10.547 4.759 12.517 1.00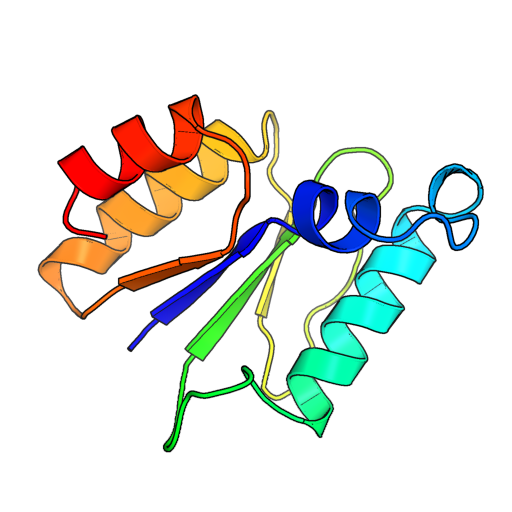 92.94 88 ARG A CA 1
ATOM 634 C C . ARG A 1 88 ? -9.708 3.479 12.512 1.00 92.94 88 ARG A C 1
ATOM 636 O O . ARG A 1 88 ? -8.488 3.548 12.547 1.00 92.94 88 ARG A O 1
ATOM 643 N N . PRO A 1 89 ? -10.332 2.305 12.288 1.00 94.06 89 PRO A N 1
ATOM 644 C CA . PRO A 1 89 ? -9.586 1.072 12.056 1.00 94.06 89 PRO A CA 1
ATOM 645 C C . PRO A 1 89 ? -8.666 1.189 10.835 1.00 94.06 89 PRO A C 1
ATOM 647 O O . PRO A 1 89 ? -9.106 1.668 9.775 1.00 94.06 89 PRO A O 1
ATOM 650 N N . VAL A 1 90 ? -7.435 0.697 10.983 1.00 96.19 90 VAL A N 1
ATOM 651 C CA . VAL A 1 90 ? -6.396 0.653 9.948 1.00 96.19 90 VAL A CA 1
ATOM 652 C C . VAL A 1 90 ? -6.030 -0.804 9.665 1.00 96.19 90 VAL A C 1
ATOM 654 O O . VAL A 1 90 ? -5.941 -1.606 10.581 1.00 96.19 90 VAL A O 1
ATOM 657 N N . LEU A 1 91 ? -5.840 -1.149 8.394 1.00 95.56 91 LEU A N 1
ATOM 658 C CA . LEU A 1 91 ? -5.248 -2.412 7.955 1.00 95.56 91 LEU A CA 1
ATOM 659 C C . LEU A 1 91 ? -3.997 -2.103 7.146 1.00 95.56 91 LEU A C 1
ATOM 661 O O . LEU A 1 91 ? -4.074 -1.360 6.166 1.00 95.56 91 LEU A O 1
ATOM 665 N N . VAL A 1 92 ? -2.878 -2.723 7.504 1.00 97.25 92 VAL A N 1
ATOM 666 C CA . VAL A 1 92 ? -1.630 -2.631 6.740 1.00 97.25 92 VAL A CA 1
ATOM 667 C C . VAL A 1 92 ? -1.417 -3.901 5.920 1.00 97.25 92 VAL A C 1
ATOM 669 O O . VAL A 1 92 ? -1.463 -5.010 6.450 1.00 97.25 92 VAL A O 1
ATOM 672 N N . VAL A 1 93 ? -1.162 -3.741 4.622 1.00 97.00 93 VAL A N 1
ATOM 673 C CA . VAL A 1 93 ? -0.838 -4.834 3.696 1.00 97.00 93 VAL A CA 1
ATOM 674 C C . VAL A 1 93 ? 0.658 -4.790 3.390 1.00 97.00 93 VAL A C 1
ATOM 676 O O . VAL A 1 93 ? 1.110 -3.966 2.599 1.00 97.00 93 VAL A O 1
ATOM 679 N N . THR A 1 94 ? 1.413 -5.679 4.035 1.00 96.19 94 THR A N 1
ATOM 680 C CA . THR A 1 94 ? 2.851 -5.904 3.822 1.00 96.19 94 THR A CA 1
ATOM 681 C C . THR A 1 94 ? 3.230 -7.318 4.280 1.00 96.19 94 THR A C 1
ATOM 683 O O . THR A 1 94 ? 2.567 -7.905 5.141 1.00 96.19 94 THR A O 1
ATOM 686 N N . ALA A 1 95 ? 4.302 -7.872 3.723 1.00 95.19 95 ALA A N 1
ATOM 687 C CA . ALA A 1 95 ? 4.956 -9.090 4.191 1.00 95.19 95 ALA A CA 1
ATOM 688 C C . ALA A 1 95 ? 6.193 -8.805 5.064 1.00 95.19 95 ALA A C 1
ATOM 690 O O . ALA A 1 95 ? 6.799 -9.751 5.577 1.00 95.19 95 ALA A O 1
ATOM 691 N N . ASP A 1 96 ? 6.572 -7.535 5.252 1.00 96.00 96 ASP A N 1
ATOM 692 C CA . ASP A 1 96 ? 7.684 -7.169 6.126 1.00 96.00 96 ASP A CA 1
ATOM 693 C C . ASP A 1 96 ? 7.319 -7.394 7.605 1.00 96.00 96 ASP A C 1
ATOM 695 O O . ASP A 1 96 ? 6.332 -6.873 8.136 1.00 96.00 96 ASP A O 1
ATOM 699 N N . ARG A 1 97 ? 8.116 -8.224 8.285 1.00 96.50 97 ARG A N 1
ATOM 700 C CA . ARG A 1 97 ? 7.859 -8.625 9.676 1.00 96.50 97 ARG A CA 1
ATOM 701 C C . ARG A 1 97 ? 8.156 -7.512 10.670 1.00 96.50 97 ARG A C 1
ATOM 703 O O . ARG A 1 97 ? 7.483 -7.435 11.698 1.00 96.50 97 ARG A O 1
ATOM 710 N N . GLU A 1 98 ? 9.162 -6.696 10.390 1.00 96.44 98 GLU A N 1
ATOM 711 C CA . GLU A 1 98 ? 9.554 -5.604 11.266 1.00 96.44 98 GLU A CA 1
ATOM 712 C C . GLU A 1 98 ? 8.553 -4.456 11.153 1.00 96.44 98 GLU A C 1
ATOM 714 O O . GLU A 1 98 ? 8.054 -3.981 12.177 1.00 96.44 98 GLU A O 1
ATOM 719 N N . LEU A 1 99 ? 8.147 -4.093 9.934 1.00 96.31 99 LEU A N 1
ATOM 720 C CA . LEU A 1 99 ? 7.072 -3.128 9.728 1.00 96.31 99 LEU A CA 1
ATOM 721 C C . LEU A 1 99 ? 5.779 -3.601 10.399 1.00 96.31 99 LEU A C 1
ATOM 723 O O . LEU A 1 99 ? 5.174 -2.840 11.154 1.00 96.31 99 LEU A O 1
ATOM 727 N N . ARG A 1 100 ? 5.398 -4.876 10.218 1.00 97.25 100 ARG A N 1
ATOM 728 C CA . ARG A 1 100 ? 4.225 -5.460 10.889 1.00 97.25 100 ARG A CA 1
ATOM 729 C C . ARG A 1 100 ? 4.291 -5.284 12.405 1.00 97.25 100 ARG A C 1
ATOM 731 O O . ARG A 1 100 ? 3.303 -4.876 13.012 1.00 97.25 100 ARG A O 1
ATOM 738 N N . ARG A 1 101 ? 5.439 -5.576 13.024 1.00 97.62 101 ARG A N 1
ATOM 739 C CA . ARG A 1 101 ? 5.643 -5.408 14.470 1.00 97.62 101 ARG A CA 1
ATOM 740 C C . ARG A 1 101 ? 5.440 -3.952 14.893 1.00 97.62 101 ARG A C 1
ATOM 742 O O . ARG A 1 101 ? 4.747 -3.705 15.877 1.00 97.62 101 ARG A O 1
ATOM 749 N N . ARG A 1 102 ? 6.019 -3.006 14.147 1.00 97.56 102 ARG A N 1
ATOM 750 C CA . ARG A 1 102 ? 5.929 -1.563 14.421 1.00 97.56 102 ARG A CA 1
ATOM 751 C C . ARG A 1 102 ? 4.485 -1.059 14.346 1.00 97.56 102 ARG A C 1
ATOM 753 O O . ARG A 1 102 ? 4.027 -0.435 15.294 1.00 97.56 102 ARG A O 1
ATOM 760 N N . VAL A 1 103 ? 3.757 -1.375 13.273 1.00 97.00 103 VAL A N 1
ATOM 761 C CA . VAL A 1 103 ? 2.380 -0.877 13.068 1.00 97.00 103 VAL A CA 1
ATOM 762 C C . VAL A 1 103 ? 1.355 -1.558 13.976 1.00 97.00 103 VAL A C 1
ATOM 764 O O . VAL A 1 103 ? 0.430 -0.897 14.434 1.00 97.00 103 VAL A O 1
ATOM 767 N N . THR A 1 104 ? 1.558 -2.834 14.333 1.00 95.31 104 THR A N 1
ATOM 768 C CA . THR A 1 104 ? 0.706 -3.515 15.331 1.00 95.31 104 THR A CA 1
ATOM 769 C C . THR A 1 104 ? 0.813 -2.822 16.694 1.00 95.31 104 THR A C 1
ATOM 771 O O . THR A 1 104 ? -0.178 -2.673 17.404 1.00 95.31 104 THR A O 1
ATOM 774 N N . GLY A 1 105 ? 2.008 -2.334 17.054 1.00 94.38 105 GLY A N 1
ATOM 775 C CA . GLY A 1 105 ? 2.214 -1.535 18.267 1.00 94.38 105 GLY A CA 1
ATOM 776 C C . GLY A 1 105 ? 1.455 -0.202 18.282 1.00 94.38 105 GLY A C 1
ATOM 777 O O . GLY A 1 105 ? 1.305 0.387 19.347 1.00 94.38 105 GLY A O 1
ATOM 778 N N . LEU A 1 106 ? 0.963 0.247 17.124 1.00 94.62 106 LEU A N 1
ATOM 779 C CA . LEU A 1 106 ? 0.166 1.462 16.947 1.00 94.62 106 LEU A CA 1
ATOM 780 C C . LEU A 1 106 ? -1.335 1.176 16.762 1.00 94.62 106 LEU A C 1
ATOM 782 O O . LEU A 1 106 ? -2.096 2.106 16.529 1.00 94.62 106 LEU A O 1
ATOM 786 N N . GLY A 1 107 ? -1.772 -0.085 16.856 1.00 89.56 107 GLY A N 1
ATOM 787 C CA . GLY A 1 107 ? -3.187 -0.460 16.752 1.00 89.56 107 GLY A CA 1
ATOM 788 C C . GLY A 1 107 ? -3.685 -0.812 15.345 1.00 89.56 107 GLY A C 1
ATOM 789 O O . GLY A 1 107 ? -4.899 -0.905 15.156 1.00 89.56 107 GLY A O 1
ATOM 790 N N . ALA A 1 108 ? -2.782 -1.012 14.378 1.00 85.94 108 ALA A N 1
ATOM 791 C CA . ALA A 1 108 ? -3.113 -1.584 13.065 1.00 85.94 108 ALA A CA 1
ATOM 792 C C . ALA A 1 108 ? -3.149 -3.122 13.056 1.00 85.94 108 ALA A C 1
ATOM 794 O O . ALA A 1 108 ? -2.499 -3.751 13.924 1.00 85.94 108 ALA A O 1
#

Nearest PDB structures (foldseek):
  6el3-assembly3_B  TM=4.914E-01  e=2.346E-01  Arabidopsis thaliana
  2y7a-assembly1_A  TM=4.349E-01  e=9.832E-01  Homo sapiens
  3i0j-assembly1_A-2  TM=3.934E-01  e=9.212E-01  Homo sapiens
  3i0c-assembly1_A-2  TM=3.627E-01  e=9.212E-01  Homo sapiens
  2rit-assembly1_A  TM=3.655E-01  e=1.049E+00  Homo sapiens

Radius of gyration: 13.03 Å; Cα contacts (8 Å, |Δi|>4): 169; chains: 1; bounding box: 30×24×33 Å

Sequence (108 aa):
MLVVVDAANVVGSVPDGWWRDRRGAAERLRDRLAADGVPGRAGPVDIVLVVEGAARGVESVPGVRVESAPGSGDDHMVDLVARAADDRPVLVVTADRELRRRVTGLGA

Solvent-accessible surface area (backbone atoms only — not comparable to full-atom values): 6104 Å² total; per-residue (Å²): 82,42,37,42,33,39,37,66,53,60,54,66,73,50,98,80,59,42,89,83,41,45,33,62,41,44,47,58,51,48,53,46,39,40,74,71,46,58,86,97,58,85,74,88,61,49,38,34,39,40,26,37,73,79,25,48,87,58,75,60,51,82,67,28,46,48,44,65,27,94,64,55,49,63,61,44,52,43,53,54,44,63,73,38,40,88,80,40,60,44,43,74,48,66,82,53,66,65,55,50,54,57,35,42,76,51,66,67